Protein AF-A0A7V9EHB4-F1 (afdb_monomer)

Solvent-accessible surface area (backbone atoms only — not comparable to full-atom values): 5225 Å² total; per-residue (Å²): 130,90,85,77,91,81,89,78,90,69,54,77,68,55,46,54,53,49,52,61,45,30,73,75,74,41,51,66,70,54,38,51,51,49,54,51,53,52,51,53,50,53,52,52,54,50,52,52,50,52,52,49,50,58,60,70,62,36,68,64,62,51,50,51,53,51,52,51,49,55,49,50,58,75,65,57,69,82,61,83,81,75,74,80,125

Mean predicted aligned error: 10.93 Å

Secondary structure (DSSP, 8-state):
--------PPPHHHHHHHHHHHTTT--HHHHHHHHHHHHHHHHHHHHHHHHHHHHHT-HHHHHHHHHHHHHHHHH-PPPGGGG--

Foldseek 3Di:
DDDDDDDDDDDPVRVVVLVVQCVVVDDSVRSVVVVVVVVVVVVVVVVVVVVVVVVVPPPVVVVVVVVVVVVVVVVDDDDVVVPPD

Radius of gyration: 24.97 Å; Cα contacts (8 Å, |Δi|>4): 15; chains: 1; bounding box: 44×45×58 Å

pLDDT: mean 87.07, std 11.46, range [50.91, 98.19]

Nearest PDB structures (foldseek):
  7vp2-assembly1_B  TM=6.760E-01  e=2.060E+00  Arabidopsis thaliana
  7vp4-assembly1_B  TM=7.148E-01  e=2.583E+00  Arabidopsis thaliana

Sequence (85 aa):
MPERAISVRLDQRAQRALDTLVETGLSQSEAIRQALVQTASRRRDELLREESRRVAADPEDRAESAAVLAFMEALGAPWPDDAEG

Structure (mmCIF, N/CA/C/O backbone):
data_AF-A0A7V9EHB4-F1
#
_entry.id   AF-A0A7V9EHB4-F1
#
loop_
_atom_site.group_PDB
_atom_site.id
_atom_site.type_symbol
_atom_site.label_atom_id
_atom_site.label_alt_id
_atom_site.label_comp_id
_atom_site.label_asym_id
_atom_site.label_entity_id
_atom_site.label_seq_id
_atom_site.pdbx_PDB_ins_code
_atom_site.Cartn_x
_atom_site.Cartn_y
_atom_site.Cartn_z
_atom_site.occupancy
_atom_site.B_iso_or_equiv
_atom_site.auth_seq_id
_atom_site.auth_comp_id
_atom_site.auth_asym_id
_atom_site.auth_atom_id
_atom_site.pdbx_PDB_model_num
ATOM 1 N N . MET A 1 1 ? 6.562 -8.425 17.441 1.00 55.94 1 MET A N 1
ATOM 2 C CA . MET A 1 1 ? 6.629 -7.015 16.995 1.00 55.94 1 MET A CA 1
ATOM 3 C C . MET A 1 1 ? 5.716 -6.206 17.902 1.00 55.94 1 MET A C 1
ATOM 5 O O . MET A 1 1 ? 4.601 -6.670 18.109 1.00 55.94 1 MET A O 1
ATOM 9 N N . PRO A 1 2 ? 6.152 -5.084 18.492 1.00 72.75 2 PRO A N 1
ATOM 10 C CA . PRO A 1 2 ? 5.272 -4.287 19.340 1.00 72.75 2 PRO A CA 1
ATOM 11 C C . PRO A 1 2 ? 4.180 -3.623 18.490 1.00 72.75 2 PRO A C 1
ATOM 13 O O . PRO A 1 2 ? 4.480 -2.935 17.514 1.00 72.75 2 PRO A O 1
ATOM 16 N N . GLU A 1 3 ? 2.917 -3.836 18.852 1.00 79.75 3 GLU A N 1
ATOM 17 C CA . GLU A 1 3 ? 1.802 -3.063 18.306 1.00 79.75 3 GLU A CA 1
ATOM 18 C C . GLU A 1 3 ? 1.709 -1.713 19.021 1.00 79.75 3 GLU A C 1
ATOM 20 O O . GLU A 1 3 ? 1.837 -1.618 20.241 1.00 79.75 3 GLU A O 1
ATOM 25 N N . ARG A 1 4 ? 1.474 -0.655 18.243 1.00 89.94 4 ARG A N 1
ATOM 26 C CA . ARG A 1 4 ? 1.256 0.701 18.745 1.00 89.94 4 ARG A CA 1
ATOM 27 C C . ARG A 1 4 ? -0.079 1.205 18.224 1.00 89.94 4 ARG A C 1
ATOM 29 O O . ARG A 1 4 ? -0.246 1.364 17.016 1.00 89.94 4 ARG A O 1
ATOM 36 N N . ALA A 1 5 ? -0.995 1.497 19.140 1.00 90.88 5 ALA A N 1
ATOM 37 C CA . ALA A 1 5 ? -2.259 2.133 18.804 1.00 90.88 5 ALA A CA 1
ATOM 38 C C . ALA A 1 5 ? -2.028 3.575 18.327 1.00 90.88 5 ALA A C 1
ATOM 40 O O . ALA A 1 5 ? -1.181 4.297 18.859 1.00 90.88 5 ALA A O 1
ATOM 41 N N . ILE A 1 6 ? -2.791 3.989 17.319 1.00 89.50 6 ILE A N 1
ATOM 42 C CA . ILE A 1 6 ? -2.854 5.371 16.842 1.00 89.50 6 ILE A CA 1
ATOM 43 C C . ILE A 1 6 ? -4.316 5.801 16.774 1.00 89.50 6 ILE A C 1
ATOM 45 O O . ILE A 1 6 ? -5.177 5.000 16.424 1.00 89.50 6 ILE A O 1
ATOM 49 N N . SER A 1 7 ? -4.587 7.065 17.095 1.00 91.75 7 SER A N 1
ATOM 50 C CA . SER A 1 7 ? -5.889 7.687 16.855 1.00 91.75 7 SER A CA 1
ATOM 51 C C . SER A 1 7 ? -5.796 8.542 15.598 1.00 91.75 7 SER A C 1
ATOM 53 O O . SER A 1 7 ? -4.893 9.370 15.474 1.00 91.75 7 SER A O 1
ATOM 55 N N . VAL A 1 8 ? -6.704 8.319 14.653 1.00 90.69 8 VAL A N 1
ATOM 56 C CA . VAL A 1 8 ? -6.765 9.032 13.375 1.00 90.69 8 VAL A CA 1
ATOM 57 C C . VAL A 1 8 ? -8.178 9.567 13.200 1.00 90.69 8 VAL A C 1
ATOM 59 O O . VAL A 1 8 ? -9.152 8.856 13.433 1.00 90.69 8 VAL A O 1
ATOM 62 N N . ARG A 1 9 ? -8.296 10.826 12.772 1.00 95.25 9 ARG A N 1
ATOM 63 C CA . ARG A 1 9 ? -9.581 11.404 12.368 1.00 95.25 9 ARG A CA 1
ATOM 64 C C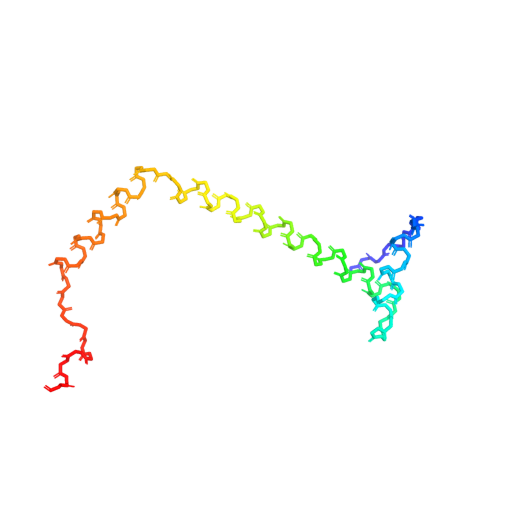 . ARG A 1 9 ? -9.784 11.141 10.883 1.00 95.25 9 ARG A C 1
ATOM 66 O O . ARG A 1 9 ? -8.910 11.467 10.084 1.00 95.25 9 ARG A O 1
ATOM 73 N N . LEU A 1 10 ? -10.927 10.567 10.533 1.00 95.81 10 LEU A N 1
ATOM 74 C CA . LEU A 1 10 ? -11.307 10.307 9.151 1.00 95.81 10 LEU A CA 1
ATOM 75 C C . LEU A 1 10 ? -12.267 11.393 8.677 1.00 95.81 10 LEU A C 1
ATOM 77 O O . LEU A 1 10 ? -13.180 11.790 9.404 1.00 95.81 10 LEU A O 1
ATOM 81 N N . ASP A 1 11 ? -12.054 11.876 7.456 1.00 97.62 11 ASP A N 1
ATOM 82 C CA . ASP A 1 11 ? -13.092 12.625 6.762 1.00 97.62 11 ASP A CA 1
ATOM 83 C C . ASP A 1 11 ? -14.210 11.671 6.300 1.00 97.62 11 ASP A C 1
ATOM 85 O O . ASP A 1 11 ? -14.108 10.445 6.395 1.00 97.62 11 ASP A O 1
ATOM 89 N N . GLN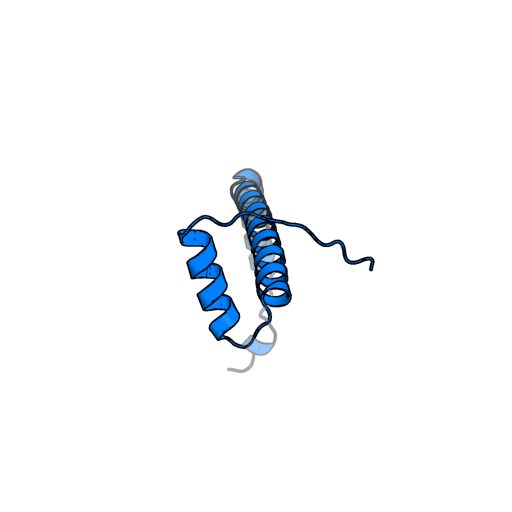 A 1 12 ? -15.300 12.230 5.776 1.00 98.19 12 GLN A N 1
ATOM 90 C CA . GLN A 1 12 ? -16.450 11.428 5.359 1.00 98.19 12 GLN A CA 1
ATOM 91 C C . GLN A 1 12 ? -16.113 10.436 4.232 1.00 98.19 12 GLN A C 1
ATOM 93 O O . GLN A 1 12 ? -16.735 9.381 4.122 1.00 98.19 12 GLN A O 1
ATOM 98 N N . ARG A 1 13 ? -15.140 10.760 3.372 1.00 97.88 13 ARG A N 1
ATOM 99 C CA . ARG A 1 13 ? -14.721 9.881 2.277 1.00 97.88 13 ARG A CA 1
ATOM 100 C C . ARG A 1 13 ? -13.925 8.698 2.820 1.00 97.88 13 ARG A C 1
ATOM 102 O O . ARG A 1 13 ? -14.200 7.568 2.428 1.00 97.88 13 ARG A O 1
ATOM 109 N N 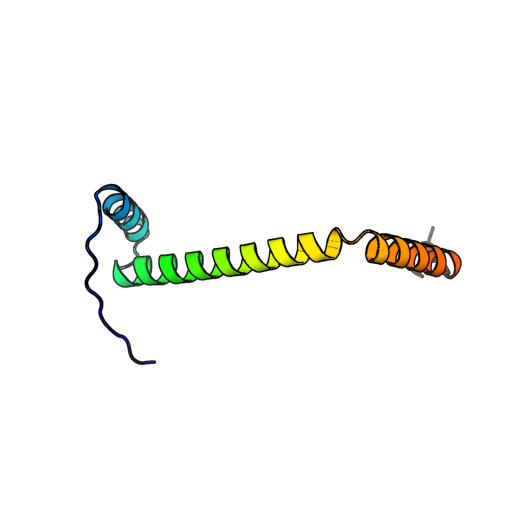. ALA A 1 14 ? -12.973 8.956 3.707 1.00 96.25 14 ALA A N 1
ATOM 110 C CA . ALA A 1 14 ? -12.159 7.941 4.351 1.00 96.25 14 ALA A CA 1
ATOM 111 C C . ALA A 1 14 ? -13.001 7.035 5.258 1.00 96.25 14 ALA A C 1
ATOM 113 O O . ALA A 1 14 ? -12.780 5.828 5.261 1.00 96.25 14 ALA A O 1
ATOM 114 N N . GLN A 1 15 ? -14.006 7.587 5.948 1.00 97.12 15 GLN A N 1
ATOM 115 C CA . GLN A 1 15 ? -14.952 6.789 6.727 1.00 97.12 15 GLN A CA 1
ATOM 116 C C . GLN A 1 15 ? -15.719 5.804 5.838 1.00 97.12 15 GLN A C 1
ATOM 118 O O . GLN A 1 15 ? -15.671 4.609 6.094 1.00 97.12 15 GLN A O 1
ATOM 123 N N . ARG A 1 16 ? -16.326 6.274 4.736 1.00 97.50 16 ARG A N 1
ATOM 124 C CA . ARG A 1 16 ? -17.032 5.388 3.790 1.00 97.50 16 ARG A CA 1
ATOM 125 C C . ARG A 1 16 ? -16.127 4.298 3.220 1.00 97.50 16 ARG A C 1
ATOM 127 O O . ARG A 1 16 ? -16.547 3.157 3.095 1.00 97.50 16 ARG A O 1
ATOM 134 N N . ALA A 1 17 ? -14.885 4.643 2.878 1.00 96.06 17 ALA A N 1
ATOM 135 C CA . ALA A 1 17 ? -13.921 3.660 2.395 1.00 96.06 17 ALA A CA 1
ATOM 136 C C . ALA A 1 17 ? -13.603 2.602 3.463 1.00 96.06 17 ALA A C 1
ATOM 138 O O . ALA A 1 17 ? -13.521 1.422 3.136 1.00 96.06 17 ALA A O 1
ATOM 139 N N . LEU A 1 18 ? -13.445 3.006 4.729 1.00 96.12 18 LEU A N 1
ATOM 140 C CA . LEU A 1 18 ? -13.242 2.070 5.832 1.00 96.12 18 LEU A CA 1
ATOM 141 C C . LEU A 1 18 ? -14.460 1.160 6.030 1.00 96.12 18 LEU A C 1
ATOM 143 O O . LEU A 1 18 ? -14.273 -0.041 6.202 1.00 96.12 18 LEU A O 1
ATOM 147 N N . ASP A 1 19 ? -15.674 1.706 5.953 1.00 96.81 19 ASP A N 1
ATOM 148 C CA . ASP A 1 19 ? -16.913 0.931 6.081 1.00 96.81 19 ASP A CA 1
ATOM 149 C C . ASP A 1 19 ? -16.976 -0.172 5.008 1.00 96.81 19 ASP A C 1
ATOM 151 O O . ASP A 1 19 ? -17.147 -1.343 5.342 1.00 96.81 19 ASP A O 1
ATOM 155 N N . THR A 1 20 ? -16.687 0.161 3.744 1.00 96.62 20 THR A N 1
ATOM 156 C CA . THR A 1 20 ? -16.602 -0.821 2.645 1.00 96.62 20 THR A CA 1
ATOM 157 C C . THR A 1 20 ? -15.542 -1.900 2.885 1.00 96.62 20 THR A C 1
ATOM 159 O O . THR A 1 20 ? -15.740 -3.060 2.531 1.00 96.62 20 THR A O 1
ATOM 162 N N . LEU A 1 21 ? -14.397 -1.557 3.483 1.00 95.12 21 LEU A N 1
ATOM 163 C CA . LEU A 1 21 ? -13.372 -2.560 3.794 1.00 95.12 21 LEU A CA 1
ATOM 164 C C . LEU A 1 21 ? -13.821 -3.499 4.920 1.00 95.12 21 LEU A C 1
ATOM 166 O O . LEU A 1 21 ? -13.505 -4.684 4.881 1.00 95.12 21 LEU A O 1
ATOM 170 N N . VAL A 1 22 ? -14.563 -2.999 5.905 1.00 96.62 22 VAL A N 1
ATOM 171 C CA . VAL A 1 22 ? -15.066 -3.791 7.039 1.00 96.62 22 VAL A CA 1
ATOM 172 C C . VAL A 1 22 ? -16.256 -4.672 6.647 1.00 96.62 22 VAL A C 1
ATOM 174 O O . VAL A 1 22 ? -16.396 -5.767 7.188 1.00 96.62 22 VAL A O 1
ATOM 177 N N . GLU A 1 23 ? -17.057 -4.277 5.652 1.00 95.75 23 GLU A N 1
ATOM 178 C CA . GLU A 1 23 ? -18.126 -5.115 5.072 1.00 95.75 23 GLU A CA 1
ATOM 179 C C . GLU A 1 23 ? -17.618 -6.478 4.567 1.00 95.75 23 GLU A C 1
ATOM 181 O O . GLU A 1 23 ? -18.379 -7.441 4.505 1.00 95.75 23 GLU A O 1
ATOM 186 N N . THR A 1 24 ? -16.318 -6.598 4.276 1.00 89.94 24 THR A N 1
ATOM 187 C CA . THR A 1 24 ? -15.673 -7.867 3.893 1.00 89.94 24 THR A CA 1
ATOM 188 C C . THR A 1 24 ? -15.477 -8.850 5.060 1.00 89.94 24 THR A C 1
ATOM 190 O O . THR A 1 24 ? -14.968 -9.951 4.856 1.00 89.94 24 THR A O 1
ATOM 193 N N . GLY A 1 25 ? -15.882 -8.477 6.280 1.00 93.50 25 GLY A N 1
ATOM 194 C CA . GLY A 1 25 ? -15.743 -9.278 7.501 1.00 93.50 25 GLY A CA 1
ATOM 195 C C . GLY A 1 25 ? -14.458 -9.008 8.290 1.00 93.50 25 GLY A C 1
ATOM 196 O O . GLY A 1 25 ? -14.223 -9.651 9.311 1.00 93.50 25 GLY A O 1
ATOM 197 N N . LEU A 1 26 ? -13.632 -8.060 7.842 1.00 93.88 26 LEU A N 1
ATOM 198 C CA . LEU A 1 26 ? -12.417 -7.637 8.538 1.00 93.88 26 LEU A CA 1
ATOM 199 C C . LEU A 1 26 ? -12.748 -6.726 9.722 1.00 93.88 26 LEU A C 1
ATOM 201 O O . LEU A 1 26 ? -13.610 -5.854 9.629 1.00 93.88 26 LEU A O 1
ATOM 205 N N . SER A 1 27 ? -11.988 -6.832 10.812 1.00 95.25 27 SER A N 1
ATOM 206 C CA . SER A 1 27 ? -12.003 -5.781 11.831 1.00 95.25 27 SER A CA 1
ATOM 207 C C . SER A 1 27 ? -11.443 -4.468 11.269 1.00 95.25 27 SER A C 1
ATOM 209 O O . SER A 1 27 ? -10.614 -4.460 10.355 1.00 95.25 27 SER A O 1
ATOM 211 N N . GLN A 1 28 ? -11.826 -3.331 11.861 1.00 93.56 28 GLN A N 1
ATOM 212 C CA . GLN A 1 28 ? -11.287 -2.020 11.468 1.00 93.56 28 GLN A CA 1
ATOM 213 C C . GLN A 1 28 ? -9.751 -1.992 11.492 1.00 93.56 28 GLN A C 1
ATOM 215 O O . GLN A 1 28 ? -9.123 -1.493 10.561 1.00 93.56 28 GLN A O 1
ATOM 220 N N . SER A 1 29 ? -9.130 -2.563 12.528 1.00 93.56 29 SER A N 1
ATOM 221 C CA . SER A 1 29 ? -7.670 -2.615 12.653 1.00 93.56 29 SER A CA 1
ATOM 222 C C . SER A 1 29 ? -7.014 -3.448 11.549 1.00 93.56 29 SER A C 1
ATOM 224 O O . SER A 1 29 ? -5.947 -3.079 11.056 1.00 93.56 29 SER A O 1
ATOM 226 N N . GLU A 1 30 ? -7.631 -4.559 11.138 1.00 95.25 30 GLU A N 1
ATOM 227 C CA . GLU A 1 30 ? -7.153 -5.375 10.015 1.00 95.25 30 GLU A CA 1
ATOM 228 C C . GLU A 1 30 ? -7.305 -4.643 8.687 1.00 95.25 30 GLU A C 1
ATOM 230 O O . GLU A 1 30 ? -6.329 -4.551 7.943 1.00 95.25 30 GLU A O 1
ATOM 235 N N . ALA A 1 31 ? -8.475 -4.053 8.433 1.00 96.00 31 ALA A N 1
ATOM 236 C CA . ALA A 1 31 ? -8.741 -3.260 7.239 1.00 96.00 31 ALA A CA 1
ATOM 237 C C . ALA A 1 31 ? -7.736 -2.104 7.094 1.00 96.00 31 ALA A C 1
ATOM 239 O O . ALA A 1 31 ? -7.126 -1.933 6.037 1.00 96.00 31 ALA A O 1
ATOM 240 N N . ILE A 1 32 ? -7.491 -1.352 8.174 1.00 94.62 32 ILE A N 1
ATOM 241 C CA . ILE A 1 32 ? -6.536 -0.235 8.181 1.00 94.62 32 ILE A CA 1
ATOM 242 C C . ILE A 1 32 ? -5.107 -0.739 7.955 1.00 94.62 32 ILE A C 1
ATOM 244 O O . ILE A 1 32 ? -4.393 -0.186 7.116 1.00 94.62 32 ILE A O 1
ATOM 248 N N . ARG A 1 33 ? -4.672 -1.796 8.656 1.00 94.25 33 ARG A N 1
ATOM 249 C CA . ARG A 1 33 ? -3.332 -2.372 8.443 1.00 94.25 33 ARG A CA 1
ATOM 250 C C . ARG A 1 33 ? -3.138 -2.825 7.004 1.00 94.25 33 ARG A C 1
ATOM 252 O O . ARG A 1 33 ? -2.124 -2.483 6.399 1.00 94.25 33 ARG A O 1
ATOM 259 N N . GLN A 1 34 ? -4.097 -3.564 6.453 1.00 95.25 34 GLN A N 1
ATOM 260 C CA . GLN A 1 34 ? -4.026 -4.033 5.075 1.00 95.25 34 GLN A CA 1
ATOM 261 C C . GLN A 1 34 ? -3.975 -2.860 4.093 1.00 95.25 34 GLN A C 1
ATOM 263 O O . GLN A 1 34 ? -3.103 -2.842 3.226 1.00 95.25 34 GLN A O 1
ATOM 268 N N . ALA A 1 35 ? -4.831 -1.849 4.257 1.00 94.88 35 ALA A N 1
ATOM 269 C CA . ALA A 1 35 ? -4.841 -0.668 3.397 1.00 94.88 35 ALA A CA 1
ATOM 270 C C . ALA A 1 35 ? -3.502 0.091 3.423 1.00 94.88 35 ALA A C 1
ATOM 272 O O . ALA A 1 35 ? -3.007 0.503 2.368 1.00 94.88 35 ALA A O 1
ATOM 273 N N . LEU A 1 36 ? -2.886 0.240 4.602 1.00 94.62 36 LEU A N 1
ATOM 274 C CA . LEU A 1 36 ? -1.575 0.877 4.756 1.00 94.62 36 LEU A CA 1
ATOM 275 C C . LEU A 1 36 ? -0.470 0.082 4.054 1.00 94.62 36 LEU A C 1
ATOM 277 O O . LEU A 1 36 ? 0.283 0.653 3.265 1.00 94.62 36 LEU A O 1
ATOM 281 N N . VAL A 1 37 ? -0.400 -1.231 4.295 1.00 96.31 37 VAL A N 1
ATOM 282 C CA . VAL A 1 37 ? 0.612 -2.107 3.681 1.00 96.31 37 VAL A CA 1
ATOM 283 C C . VAL A 1 37 ? 0.464 -2.127 2.162 1.00 96.31 37 VAL A C 1
ATOM 285 O O . VAL A 1 37 ? 1.444 -1.936 1.446 1.00 96.31 37 VAL A O 1
ATOM 288 N N . GLN A 1 38 ? -0.760 -2.282 1.656 1.00 96.31 38 GLN A N 1
ATOM 289 C CA . GLN A 1 38 ? -1.020 -2.284 0.217 1.00 96.31 38 GLN A CA 1
ATOM 290 C C . GLN A 1 38 ? -0.657 -0.946 -0.432 1.00 96.31 38 GLN A C 1
ATOM 292 O O . GLN A 1 38 ? -0.073 -0.923 -1.513 1.00 96.31 38 GLN A O 1
ATOM 297 N N . THR A 1 39 ? -0.972 0.177 0.218 1.00 96.31 39 THR A N 1
ATOM 298 C CA . THR A 1 39 ? -0.631 1.508 -0.30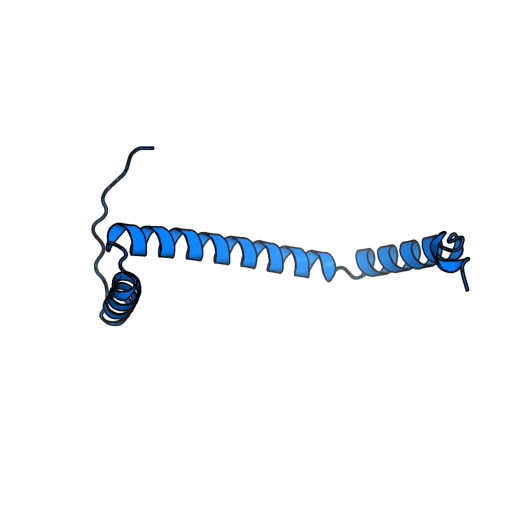4 1.00 96.31 39 THR A CA 1
ATOM 299 C C . THR A 1 39 ? 0.880 1.723 -0.337 1.00 96.31 39 THR A C 1
ATOM 301 O O . THR A 1 39 ? 1.402 2.202 -1.342 1.00 96.31 39 THR A O 1
ATOM 304 N N . ALA A 1 40 ? 1.594 1.319 0.717 1.00 95.31 40 ALA A N 1
ATOM 305 C CA . ALA A 1 40 ? 3.051 1.380 0.754 1.00 95.31 40 ALA A CA 1
ATOM 306 C C . ALA A 1 40 ? 3.690 0.495 -0.331 1.00 95.31 40 ALA A C 1
ATOM 308 O O . ALA A 1 40 ? 4.602 0.947 -1.022 1.00 95.31 40 ALA A O 1
ATOM 309 N N . SER A 1 41 ? 3.176 -0.725 -0.526 1.00 95.38 41 SER A N 1
ATOM 310 C CA . SER A 1 41 ? 3.637 -1.634 -1.583 1.00 95.38 41 SER A CA 1
ATOM 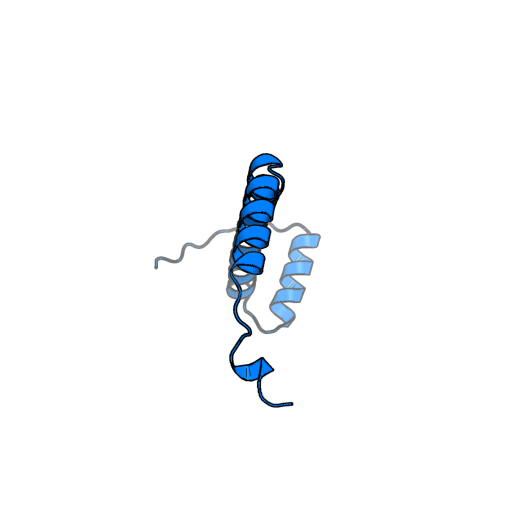311 C C . SER A 1 41 ? 3.430 -1.032 -2.969 1.00 95.38 41 SER A C 1
ATOM 313 O O . SER A 1 41 ? 4.384 -0.940 -3.734 1.00 95.38 41 SER A O 1
ATOM 315 N N . ARG A 1 42 ? 2.222 -0.534 -3.274 1.00 95.12 42 ARG A N 1
ATOM 316 C CA . ARG A 1 42 ? 1.934 0.106 -4.569 1.00 95.12 42 ARG A CA 1
ATOM 317 C C . ARG A 1 42 ? 2.870 1.276 -4.844 1.00 95.12 42 ARG A C 1
ATOM 319 O O . ARG A 1 42 ? 3.423 1.354 -5.934 1.00 95.12 42 ARG A O 1
ATOM 326 N N . ARG A 1 43 ? 3.104 2.135 -3.846 1.00 94.12 43 ARG A N 1
ATOM 327 C CA . ARG A 1 43 ? 4.019 3.274 -3.991 1.00 94.12 43 ARG A CA 1
ATOM 328 C C . ARG A 1 43 ? 5.459 2.827 -4.241 1.00 94.12 43 ARG A C 1
ATOM 330 O O . ARG A 1 43 ? 6.142 3.422 -5.066 1.00 94.12 43 ARG A O 1
ATOM 337 N N . ARG A 1 44 ? 5.928 1.784 -3.551 1.00 92.81 44 ARG A N 1
ATOM 338 C CA . ARG A 1 44 ? 7.254 1.203 -3.802 1.00 92.81 44 ARG A CA 1
ATOM 339 C C . ARG A 1 44 ? 7.358 0.671 -5.232 1.00 92.81 44 ARG A C 1
ATOM 341 O O . ARG A 1 44 ? 8.341 0.954 -5.907 1.00 92.81 44 ARG A O 1
ATOM 348 N N . ASP A 1 45 ? 6.351 -0.057 -5.697 1.00 91.75 45 ASP A N 1
ATOM 349 C CA . ASP A 1 45 ? 6.365 -0.628 -7.043 1.00 91.75 45 ASP A CA 1
ATOM 350 C C . ASP A 1 45 ? 6.261 0.454 -8.127 1.00 91.75 45 ASP A C 1
ATOM 352 O O . ASP A 1 45 ? 6.844 0.316 -9.196 1.00 91.75 45 ASP A O 1
ATOM 356 N N . GLU A 1 46 ? 5.521 1.537 -7.882 1.00 92.19 46 GLU A N 1
ATOM 357 C CA . GLU A 1 46 ? 5.477 2.706 -8.770 1.00 92.19 46 GLU A CA 1
ATOM 358 C C . GLU A 1 46 ? 6.851 3.362 -8.908 1.00 92.19 46 GLU A C 1
ATOM 360 O O . GLU A 1 46 ? 7.285 3.595 -10.033 1.00 92.19 46 GLU A O 1
ATOM 365 N N . LEU A 1 47 ? 7.564 3.569 -7.797 1.00 89.25 47 LEU A N 1
ATOM 366 C CA . LEU A 1 47 ? 8.925 4.112 -7.816 1.00 89.25 47 LEU A CA 1
ATOM 367 C C . LEU A 1 47 ? 9.890 3.208 -8.593 1.00 89.25 47 LEU A C 1
ATOM 369 O O . LEU A 1 47 ? 10.656 3.695 -9.418 1.00 89.25 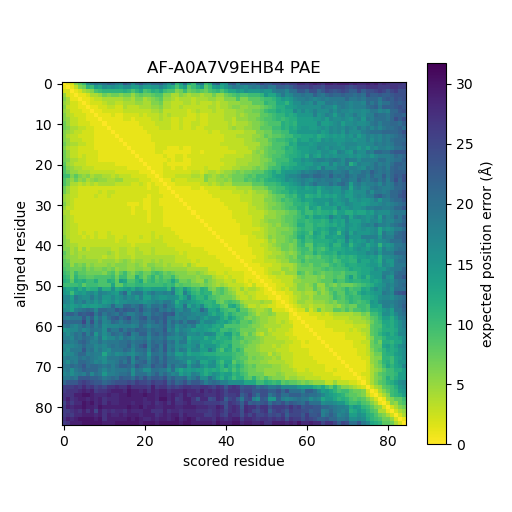47 LEU A O 1
ATOM 373 N N . LEU A 1 48 ? 9.814 1.889 -8.388 1.00 88.19 48 LEU A N 1
ATOM 374 C CA . LEU A 1 48 ? 10.634 0.930 -9.136 1.00 88.19 48 LEU A CA 1
ATOM 375 C C . LEU A 1 48 ? 10.304 0.936 -10.633 1.00 88.19 48 LEU A C 1
ATOM 377 O O . LEU A 1 48 ? 11.204 0.854 -11.464 1.00 88.19 48 LEU A O 1
ATOM 381 N N . ARG A 1 49 ? 9.022 1.049 -11.004 1.00 88.56 49 ARG A N 1
ATOM 382 C CA . ARG A 1 49 ? 8.615 1.161 -12.414 1.00 88.56 49 ARG A CA 1
ATOM 383 C C . ARG A 1 49 ? 9.093 2.463 -13.040 1.00 88.56 49 ARG A C 1
ATOM 385 O O . ARG A 1 49 ? 9.482 2.455 -14.202 1.00 88.56 49 ARG A O 1
ATOM 392 N N . GLU A 1 50 ? 9.045 3.569 -12.308 1.00 87.19 50 GLU A N 1
ATOM 393 C CA . GLU A 1 50 ? 9.556 4.858 -12.774 1.00 87.19 50 GLU A CA 1
ATOM 394 C C . GLU A 1 50 ? 11.071 4.805 -12.993 1.00 87.19 50 GLU A C 1
ATOM 396 O O . GLU A 1 50 ? 11.555 5.185 -14.060 1.00 87.19 50 GLU A O 1
ATOM 401 N N . GLU A 1 51 ? 11.812 4.241 -12.041 1.00 78.25 51 GLU A N 1
ATOM 402 C CA . GLU A 1 51 ? 13.252 4.030 -12.168 1.00 78.25 51 GLU A CA 1
ATOM 403 C C . GLU A 1 51 ? 13.597 3.095 -13.334 1.00 78.25 51 GLU A C 1
ATOM 405 O O . GLU A 1 51 ? 14.447 3.430 -14.156 1.00 78.25 51 GLU A O 1
ATOM 410 N N . SER A 1 52 ? 12.893 1.968 -13.465 1.00 79.62 52 SER A N 1
ATOM 411 C CA . SER A 1 52 ? 13.076 1.024 -14.571 1.00 79.62 52 SER A CA 1
ATOM 412 C C . SER A 1 52 ? 12.778 1.662 -15.927 1.00 79.62 52 SER A C 1
ATOM 414 O O . SER A 1 52 ? 13.540 1.459 -16.867 1.00 79.62 52 SER A O 1
ATOM 416 N N . ARG A 1 53 ? 11.721 2.479 -16.039 1.00 81.19 53 ARG A N 1
ATOM 417 C CA . ARG A 1 53 ? 11.427 3.234 -17.268 1.00 81.19 53 ARG A CA 1
ATOM 418 C C . ARG A 1 53 ? 12.536 4.218 -17.606 1.00 81.19 53 ARG A C 1
ATOM 420 O O . ARG A 1 53 ? 12.861 4.358 -18.777 1.00 81.19 53 ARG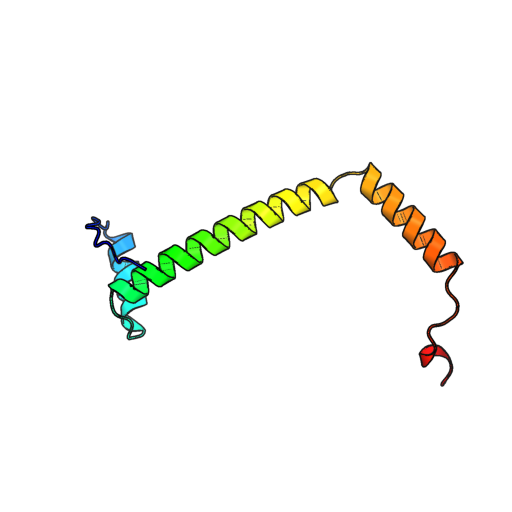 A O 1
ATOM 427 N N . ARG A 1 54 ? 13.102 4.89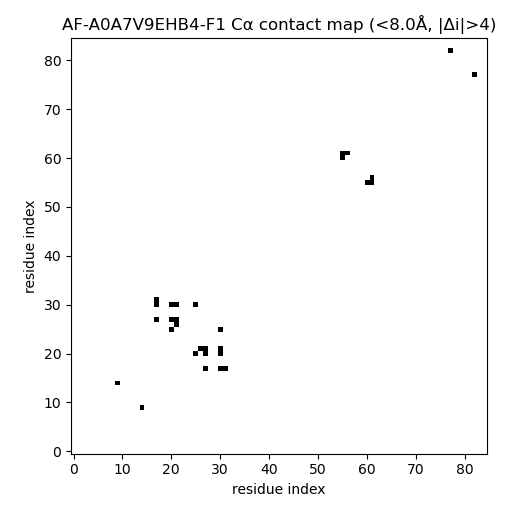3 -16.604 1.00 79.94 54 ARG A N 1
ATOM 428 C CA . ARG A 1 54 ? 14.221 5.817 -16.806 1.00 79.94 54 ARG A CA 1
ATOM 429 C C . ARG A 1 54 ? 15.455 5.084 -17.336 1.00 79.94 54 ARG A C 1
ATOM 431 O O . ARG A 1 54 ? 16.039 5.562 -18.295 1.00 79.94 54 ARG A O 1
ATOM 438 N N . VAL A 1 55 ? 15.805 3.937 -16.749 1.00 75.31 55 VAL A N 1
ATOM 439 C CA . VAL A 1 55 ? 16.933 3.104 -17.207 1.00 75.31 55 VAL A CA 1
ATOM 440 C C . VAL A 1 55 ? 16.671 2.557 -18.616 1.00 75.31 55 VAL A C 1
ATOM 442 O O . VAL A 1 55 ? 17.488 2.725 -19.505 1.00 75.31 55 VAL A O 1
ATOM 445 N N . ALA A 1 56 ? 15.488 1.995 -18.876 1.00 75.25 56 ALA A N 1
ATOM 446 C CA . ALA A 1 56 ? 15.145 1.437 -20.189 1.00 75.25 56 ALA A CA 1
ATOM 447 C C . ALA A 1 56 ? 15.036 2.488 -21.312 1.00 75.25 56 ALA A C 1
ATOM 449 O O . ALA A 1 56 ? 15.070 2.140 -22.493 1.00 75.25 56 ALA A O 1
ATOM 450 N N . ALA A 1 57 ? 14.850 3.764 -20.965 1.00 83.12 57 ALA A N 1
ATOM 451 C CA . ALA A 1 57 ? 14.796 4.852 -21.932 1.00 83.12 57 ALA A CA 1
ATOM 452 C C . ALA A 1 57 ? 16.187 5.316 -22.395 1.00 83.12 57 ALA A C 1
ATOM 454 O O . ALA A 1 57 ? 16.247 6.098 -23.348 1.00 83.12 57 ALA A O 1
ATOM 455 N N . ASP A 1 58 ? 17.272 4.836 -21.777 1.00 84.81 58 ASP A N 1
ATOM 456 C CA . ASP A 1 58 ? 18.632 5.201 -22.162 1.00 84.81 58 ASP A CA 1
ATOM 457 C C . ASP A 1 58 ? 18.922 4.752 -23.614 1.00 84.81 58 ASP A C 1
ATOM 459 O O . ASP A 1 58 ? 18.828 3.564 -23.946 1.00 84.81 58 ASP A O 1
ATOM 463 N N . PRO A 1 59 ? 19.177 5.694 -24.543 1.00 84.81 59 PRO A N 1
ATOM 464 C CA . PRO A 1 59 ? 19.413 5.366 -25.942 1.00 84.81 59 PRO A CA 1
ATOM 465 C C . PRO A 1 59 ? 20.716 4.593 -26.174 1.00 84.81 59 PRO A C 1
ATOM 467 O O . PRO A 1 59 ? 20.764 3.838 -27.146 1.00 84.81 59 PRO A O 1
ATOM 470 N N . GLU A 1 60 ? 21.732 4.767 -25.327 1.00 88.50 60 GLU A N 1
ATOM 471 C CA . GLU A 1 60 ? 23.010 4.060 -25.439 1.00 88.50 60 GLU A CA 1
ATOM 472 C C . GLU A 1 60 ? 22.831 2.593 -25.037 1.00 88.50 60 GLU A C 1
ATOM 474 O O . GLU A 1 60 ? 23.095 1.704 -25.850 1.00 88.50 60 GLU A O 1
ATOM 479 N N . ASP A 1 61 ? 22.208 2.345 -23.881 1.00 84.06 61 ASP A N 1
ATOM 480 C CA . ASP A 1 61 ? 21.897 0.989 -23.405 1.00 84.06 61 ASP A CA 1
ATOM 481 C C . ASP A 1 61 ? 21.008 0.217 -24.396 1.00 84.06 61 ASP A C 1
ATOM 483 O O . ASP A 1 61 ? 21.185 -0.987 -24.620 1.00 84.06 61 ASP A O 1
ATOM 487 N N . ARG A 1 62 ? 20.041 0.895 -25.035 1.00 88.06 62 ARG A N 1
ATOM 488 C CA . ARG A 1 62 ? 19.189 0.274 -26.066 1.00 88.06 62 ARG A CA 1
ATOM 489 C C . ARG A 1 62 ? 19.967 -0.084 -27.327 1.00 88.06 62 ARG A C 1
ATOM 491 O O . ARG A 1 62 ? 19.679 -1.120 -27.929 1.00 88.06 62 ARG A O 1
ATOM 498 N N . ALA A 1 63 ? 20.901 0.765 -27.751 1.00 91.25 63 ALA A N 1
ATOM 499 C CA . ALA A 1 63 ? 21.737 0.496 -28.916 1.00 91.25 63 ALA A CA 1
ATOM 500 C C . ALA A 1 63 ? 22.691 -0.676 -28.647 1.00 91.25 63 ALA A C 1
ATOM 502 O O . ALA A 1 63 ? 22.810 -1.569 -29.488 1.00 91.25 63 ALA A O 1
ATOM 503 N N . GLU A 1 64 ? 23.298 -0.720 -27.460 1.00 89.00 64 GLU A N 1
ATOM 504 C CA . GLU A 1 64 ? 24.156 -1.825 -27.032 1.00 89.00 64 GLU A CA 1
ATOM 505 C C . GLU A 1 64 ? 23.371 -3.140 -26.936 1.00 89.00 64 GLU A C 1
ATOM 507 O O . GLU A 1 64 ? 23.765 -4.141 -27.535 1.00 89.00 64 GLU A O 1
ATOM 512 N N . SER A 1 65 ? 22.204 -3.129 -26.282 1.00 87.75 65 SER A N 1
ATOM 513 C CA . SER A 1 65 ? 21.333 -4.309 -26.174 1.00 87.75 65 SER A CA 1
ATOM 514 C C . SER A 1 65 ? 20.911 -4.848 -27.545 1.00 87.75 65 SER A C 1
ATOM 516 O O . SER A 1 65 ? 20.895 -6.061 -27.755 1.00 87.75 65 SER A O 1
ATOM 518 N N . ALA A 1 66 ? 20.599 -3.963 -28.500 1.00 90.69 66 ALA A N 1
ATOM 519 C CA . ALA A 1 66 ? 20.264 -4.355 -29.868 1.00 90.69 66 ALA A CA 1
ATOM 520 C C . ALA A 1 66 ? 21.463 -4.976 -30.604 1.00 90.69 66 ALA A C 1
ATOM 522 O O . ALA A 1 66 ? 21.298 -5.972 -31.308 1.00 90.69 66 ALA A O 1
ATOM 523 N N . ALA A 1 67 ? 22.668 -4.430 -30.417 1.00 92.50 67 ALA A N 1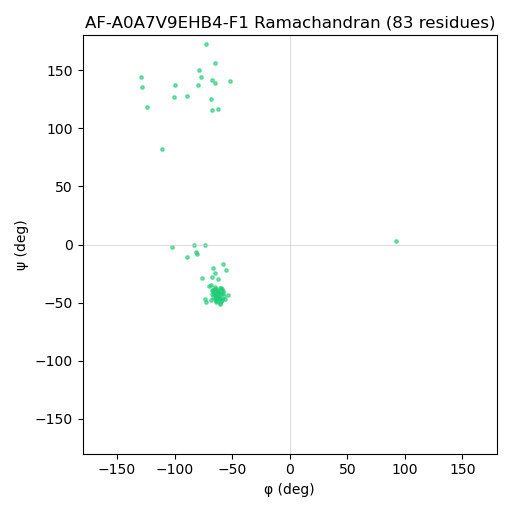
ATOM 524 C CA . ALA A 1 67 ? 23.888 -4.981 -31.000 1.00 92.50 67 ALA A CA 1
ATOM 525 C C . ALA A 1 67 ? 24.225 -6.366 -30.422 1.00 92.50 67 ALA A C 1
ATOM 527 O O . ALA A 1 67 ? 24.565 -7.278 -31.176 1.00 92.50 67 ALA A O 1
ATOM 528 N N . VAL A 1 68 ? 24.075 -6.550 -29.105 1.00 90.62 68 VAL A N 1
ATOM 529 C CA . VAL A 1 68 ? 24.270 -7.847 -28.439 1.00 90.62 68 VAL A CA 1
ATOM 530 C C . VAL A 1 68 ? 23.243 -8.869 -28.918 1.00 90.62 68 VAL A C 1
ATOM 532 O O . VAL A 1 68 ? 23.623 -9.996 -29.221 1.00 90.62 68 VAL A O 1
ATOM 535 N N . LEU A 1 69 ? 21.965 -8.493 -29.038 1.00 90.31 69 LEU A N 1
ATOM 536 C CA . LEU A 1 69 ? 20.924 -9.384 -29.558 1.00 90.31 69 LEU A CA 1
ATOM 537 C C . LEU A 1 69 ? 21.236 -9.835 -30.990 1.00 90.31 69 LEU A C 1
ATOM 539 O O . LEU A 1 69 ? 21.221 -11.031 -31.259 1.00 90.31 69 LEU A O 1
ATOM 543 N N . ALA A 1 70 ? 21.580 -8.897 -31.877 1.00 90.25 70 ALA A N 1
ATOM 544 C CA . ALA A 1 70 ? 21.943 -9.201 -33.261 1.00 90.25 70 ALA A CA 1
ATOM 545 C C . ALA A 1 70 ? 23.180 -10.111 -33.347 1.00 90.25 70 ALA A C 1
ATOM 547 O O . ALA A 1 70 ? 23.247 -11.009 -34.183 1.00 90.25 70 ALA A O 1
ATOM 548 N N . PHE A 1 71 ? 24.155 -9.906 -32.459 1.00 90.50 71 PHE A N 1
ATOM 549 C CA . PHE A 1 71 ? 25.320 -10.776 -32.354 1.00 90.50 71 PHE A CA 1
ATOM 550 C C . PHE A 1 71 ? 24.944 -12.184 -31.870 1.00 90.50 71 PHE A C 1
ATOM 552 O O . PHE A 1 71 ? 25.382 -13.162 -32.466 1.00 90.50 71 PHE A O 1
ATOM 559 N N . MET A 1 72 ? 24.108 -12.308 -30.836 1.00 89.06 72 MET A N 1
ATOM 560 C CA . MET A 1 72 ? 23.647 -13.604 -30.320 1.00 89.06 72 MET A CA 1
ATOM 561 C C . MET A 1 72 ? 22.791 -14.362 -31.339 1.00 89.06 72 MET A C 1
ATOM 563 O O . MET A 1 72 ? 22.941 -15.571 -31.471 1.00 89.06 72 MET A O 1
ATOM 567 N N . GLU A 1 73 ? 21.945 -13.661 -32.096 1.00 87.06 73 GLU A N 1
ATOM 568 C CA . GLU A 1 73 ? 21.174 -14.228 -33.208 1.00 87.06 73 GLU A CA 1
ATOM 569 C C . GLU A 1 73 ? 22.097 -14.742 -34.319 1.00 87.06 73 GLU A C 1
ATOM 571 O O . GLU A 1 73 ? 21.931 -15.863 -34.791 1.00 87.06 73 GLU A O 1
ATOM 576 N N . ALA A 1 74 ? 23.139 -13.981 -34.671 1.00 85.19 74 ALA A N 1
ATOM 577 C CA . ALA A 1 74 ? 24.152 -14.425 -35.627 1.00 85.19 74 ALA A CA 1
ATOM 578 C C . ALA A 1 74 ? 24.968 -15.637 -35.133 1.00 85.19 74 ALA A C 1
ATOM 580 O O . ALA A 1 74 ? 25.513 -16.383 -35.948 1.00 85.19 74 ALA A O 1
ATOM 581 N N . LEU A 1 75 ? 25.063 -15.833 -33.814 1.00 86.31 75 LEU A N 1
ATOM 582 C CA . LEU A 1 75 ? 25.711 -16.986 -33.182 1.00 86.31 75 LEU A CA 1
ATOM 583 C C . LEU A 1 75 ? 24.763 -18.172 -32.939 1.00 86.31 75 LEU A C 1
ATOM 585 O O . LEU A 1 75 ? 25.233 -19.251 -32.569 1.00 86.31 75 LEU A O 1
ATOM 589 N N . GLY A 1 76 ? 23.452 -17.992 -33.108 1.00 77.25 76 GLY A N 1
ATOM 590 C CA . GLY A 1 76 ? 22.448 -19.003 -32.803 1.00 77.25 76 GLY A CA 1
ATOM 591 C C . GLY A 1 76 ? 22.524 -20.209 -33.742 1.00 77.25 76 GLY A C 1
ATOM 592 O O . GLY A 1 76 ? 22.250 -20.100 -34.934 1.00 77.25 76 GLY A O 1
ATOM 593 N N . ALA A 1 77 ? 22.842 -21.381 -33.187 1.00 62.91 77 ALA A N 1
ATOM 594 C CA . ALA A 1 77 ? 22.423 -22.665 -33.747 1.00 62.91 77 ALA A CA 1
ATOM 595 C C . ALA A 1 77 ? 20.945 -22.915 -33.368 1.00 62.91 77 ALA A C 1
ATOM 597 O O . ALA A 1 77 ? 20.528 -22.430 -32.312 1.00 62.91 77 ALA A O 1
ATOM 598 N N . PRO A 1 78 ? 20.156 -23.645 -34.185 1.00 62.88 78 PRO A N 1
ATOM 599 C CA . PRO A 1 78 ? 18.750 -23.930 -33.885 1.00 62.88 78 PRO A CA 1
ATOM 600 C C . PRO A 1 78 ? 18.589 -24.512 -32.477 1.00 62.88 78 PRO A C 1
ATOM 602 O O . PRO A 1 78 ? 19.416 -25.315 -32.030 1.00 62.88 78 PRO A O 1
ATOM 605 N N . TRP A 1 79 ? 17.534 -24.094 -31.775 1.00 68.38 79 TRP A N 1
ATOM 606 C CA . TRP A 1 79 ? 17.188 -24.692 -30.491 1.00 68.38 79 TRP A CA 1
ATOM 607 C C . TRP A 1 79 ? 16.803 -26.158 -30.758 1.00 68.38 79 TRP A C 1
ATOM 609 O O . TRP A 1 79 ? 16.163 -26.434 -31.768 1.00 68.38 79 TRP A O 1
ATOM 619 N N . PRO A 1 80 ? 17.209 -27.135 -29.926 1.00 66.25 80 PRO A N 1
ATOM 620 C CA . PRO A 1 80 ? 17.065 -28.560 -30.249 1.00 66.25 80 PRO A CA 1
ATOM 621 C C . PRO A 1 80 ? 15.627 -29.038 -30.532 1.00 66.25 80 PRO A C 1
ATOM 623 O O . PRO A 1 80 ? 15.475 -30.086 -31.152 1.00 66.25 80 PRO A O 1
ATOM 626 N N . ASP A 1 81 ? 14.595 -28.274 -30.157 1.00 61.88 81 ASP A N 1
ATOM 627 C CA . ASP A 1 81 ? 13.193 -28.572 -30.504 1.00 61.88 81 ASP A CA 1
ATOM 628 C C . ASP A 1 81 ? 12.788 -28.130 -31.931 1.00 61.88 81 ASP A C 1
ATOM 630 O O . ASP A 1 81 ? 11.703 -28.476 -32.390 1.00 61.88 81 ASP A O 1
ATOM 634 N N . ASP A 1 82 ? 13.649 -27.420 -32.669 1.00 60.59 82 ASP A N 1
ATOM 635 C CA . ASP A 1 82 ? 13.415 -27.019 -34.069 1.00 60.59 82 ASP A CA 1
ATOM 636 C C . ASP A 1 82 ? 13.780 -28.134 -35.082 1.00 60.59 82 ASP A C 1
ATOM 638 O O . ASP A 1 82 ? 13.669 -27.937 -36.293 1.00 60.59 82 ASP A O 1
ATOM 642 N N . ALA A 1 83 ? 14.255 -29.297 -34.609 1.00 58.69 83 ALA A N 1
ATOM 643 C CA . ALA A 1 83 ? 14.775 -30.394 -35.438 1.00 58.69 83 ALA A CA 1
ATOM 644 C C . ALA A 1 83 ? 13.808 -31.582 -35.640 1.00 58.69 83 ALA A C 1
ATOM 646 O O . ALA A 1 83 ? 14.146 -32.509 -36.378 1.00 58.69 83 ALA A O 1
ATOM 647 N N . GLU A 1 84 ? 12.617 -31.568 -35.030 1.00 54.22 84 GLU A N 1
ATOM 648 C CA . GLU A 1 84 ? 11.569 -32.572 -35.271 1.00 54.22 84 GLU A CA 1
ATOM 649 C C . GLU A 1 84 ? 10.372 -31.949 -36.006 1.00 54.22 84 GLU A C 1
ATOM 651 O O . GLU A 1 84 ? 9.359 -31.574 -35.413 1.00 54.22 84 GLU A O 1
ATOM 656 N N . GLY A 1 85 ? 10.511 -31.846 -37.330 1.00 50.91 85 GLY A N 1
ATOM 657 C CA . GLY A 1 85 ? 9.451 -31.523 -38.286 1.00 50.91 85 GLY A CA 1
ATOM 658 C C . GLY A 1 85 ? 9.667 -32.252 -39.601 1.00 50.91 85 GLY A C 1
ATOM 659 O O . GLY A 1 85 ? 10.776 -32.112 -40.162 1.00 50.91 85 GLY A O 1
#